Protein AF-A0A958C4X8-F1 (afdb_monomer)

Solvent-accessible surface area (backbone atoms only — not comparable to full-atom values): 5116 Å² total; per-residue (Å²): 113,49,64,47,69,22,45,77,38,84,44,79,39,78,64,87,74,93,52,71,44,77,43,81,42,66,52,66,63,56,77,49,76,84,64,55,69,34,78,96,50,68,84,56,57,78,95,71,63,53,76,88,44,23,60,75,87,84,55,68,80,60,51,59,64,54,61,47,27,57,32,68,80,52,46,56,66,72,77,112

pLDDT: mean 84.6, std 13.02, range [43.41, 97.0]

Foldseek 3Di:
DDKAQFDWDWDWDDPVPPDIDIDTFGDDIDDDDDWAFDPVCPPPDPVPDDPVRTDDDDDPVVVVVRVCSRPPVNNVVVVD

Structure (mmCIF, N/CA/C/O backbone):
data_AF-A0A958C4X8-F1
#
_entry.id   AF-A0A958C4X8-F1
#
loop_
_atom_site.group_PDB
_atom_site.id
_atom_site.type_symbol
_atom_site.label_atom_id
_atom_site.label_alt_id
_atom_site.label_comp_id
_atom_site.label_asym_id
_atom_site.label_entity_id
_atom_site.label_seq_id
_atom_site.pdbx_PDB_ins_code
_atom_site.Cartn_x
_atom_site.Cartn_y
_atom_site.Cartn_z
_atom_site.occupancy
_atom_site.B_iso_or_equiv
_atom_site.auth_seq_id
_atom_site.auth_comp_id
_atom_site.auth_asym_id
_atom_site.auth_atom_id
_atom_site.pdbx_PDB_model_num
ATOM 1 N N . GLN A 1 1 ? -9.510 -0.747 3.682 1.00 81.56 1 GLN A N 1
ATOM 2 C CA . GLN A 1 1 ? -8.133 -0.614 3.176 1.00 81.56 1 GLN A CA 1
ATOM 3 C C . GLN A 1 1 ? -8.164 0.439 2.083 1.00 81.56 1 GLN A C 1
ATOM 5 O O . GLN A 1 1 ? -9.214 0.615 1.470 1.00 81.56 1 GLN A O 1
ATOM 10 N N . SER A 1 2 ? -7.078 1.166 1.887 1.00 86.12 2 SER A N 1
ATOM 11 C CA . SER A 1 2 ? -6.899 2.121 0.792 1.00 86.12 2 SER A CA 1
ATOM 12 C C . SER A 1 2 ? -5.448 2.072 0.328 1.00 86.12 2 SER A C 1
ATOM 14 O O . SER A 1 2 ? -4.584 1.621 1.073 1.00 86.12 2 SER A O 1
ATOM 16 N N . SER A 1 3 ? -5.162 2.526 -0.887 1.00 86.19 3 SER A N 1
ATOM 17 C CA . SER A 1 3 ? -3.803 2.542 -1.429 1.00 86.19 3 SER A CA 1
ATOM 18 C C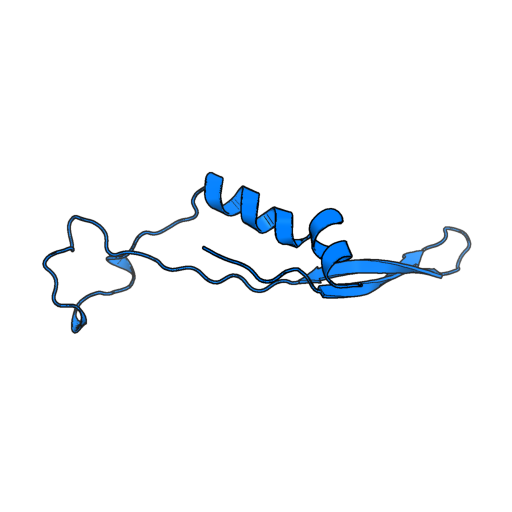 . SER A 1 3 ? -3.523 3.826 -2.198 1.00 86.19 3 SER A C 1
ATOM 20 O O . SER A 1 3 ? -4.439 4.521 -2.646 1.00 86.19 3 SER A O 1
ATOM 22 N N . THR A 1 4 ? -2.243 4.164 -2.329 1.00 85.75 4 THR A N 1
ATOM 23 C CA . THR A 1 4 ? -1.801 5.150 -3.317 1.00 85.75 4 THR A CA 1
ATOM 24 C C . THR A 1 4 ? -1.884 4.552 -4.721 1.00 85.75 4 THR A C 1
ATOM 26 O O . THR A 1 4 ? -1.854 3.336 -4.893 1.00 85.75 4 THR A O 1
ATOM 29 N N . VAL A 1 5 ? -1.928 5.404 -5.744 1.00 83.94 5 VAL A N 1
ATOM 30 C CA . VAL A 1 5 ? -1.655 4.960 -7.120 1.00 83.94 5 VAL A CA 1
ATOM 31 C C . VAL A 1 5 ? -0.168 4.614 -7.228 1.00 83.94 5 VAL A C 1
ATOM 33 O O . VAL A 1 5 ? 0.657 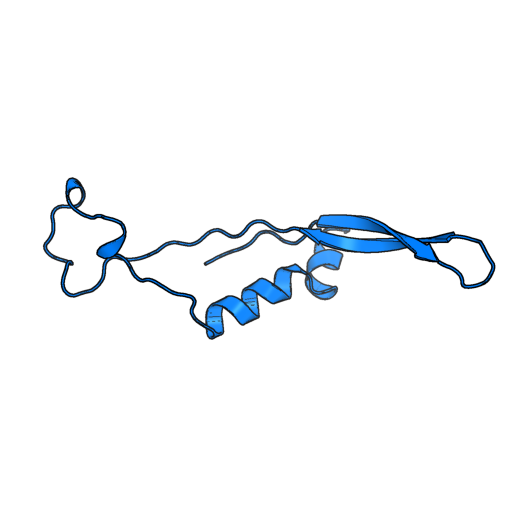5.338 -6.660 1.00 83.94 5 VAL A O 1
ATOM 36 N N . ALA A 1 6 ? 0.167 3.527 -7.926 1.00 87.62 6 ALA A N 1
ATOM 37 C CA . ALA A 1 6 ? 1.553 3.126 -8.136 1.00 87.62 6 ALA A CA 1
ATOM 38 C C . ALA A 1 6 ? 2.336 4.190 -8.919 1.00 87.62 6 ALA A C 1
ATOM 40 O O . ALA A 1 6 ? 1.804 4.846 -9.822 1.00 87.62 6 ALA A O 1
ATOM 41 N N . GLU A 1 7 ? 3.608 4.373 -8.575 1.00 87.12 7 GLU A N 1
ATOM 42 C CA . GLU A 1 7 ? 4.490 5.247 -9.351 1.00 87.12 7 GLU A CA 1
ATOM 43 C C . GLU A 1 7 ? 4.938 4.563 -10.642 1.00 87.12 7 GLU A C 1
ATOM 45 O O . GLU A 1 7 ? 5.050 3.345 -10.698 1.00 87.12 7 GLU A O 1
ATOM 50 N N . MET A 1 8 ? 5.189 5.345 -11.691 1.00 90.31 8 MET A N 1
ATOM 51 C CA . MET A 1 8 ? 5.673 4.824 -12.971 1.00 90.31 8 MET A CA 1
ATOM 52 C C . MET A 1 8 ? 7.191 4.976 -13.039 1.00 90.31 8 MET A C 1
ATOM 54 O O . MET A 1 8 ? 7.688 6.105 -12.980 1.00 90.31 8 MET A O 1
ATOM 58 N N . VAL A 1 9 ? 7.900 3.864 -13.211 1.00 92.56 9 VAL A N 1
ATOM 59 C CA . VAL A 1 9 ? 9.367 3.791 -13.254 1.00 92.56 9 VAL A CA 1
ATOM 60 C C . VAL A 1 9 ? 9.844 3.397 -14.647 1.00 92.56 9 VAL A C 1
ATOM 62 O O . VAL A 1 9 ? 9.141 2.677 -15.357 1.00 92.56 9 VAL A O 1
ATOM 65 N N . ASP A 1 10 ? 11.024 3.871 -15.033 1.00 96.19 10 ASP A N 1
ATOM 66 C CA . ASP A 1 10 ? 11.690 3.423 -16.255 1.00 96.19 10 ASP A CA 1
ATOM 67 C C . ASP A 1 10 ? 12.330 2.053 -16.000 1.00 96.19 10 ASP A C 1
ATOM 69 O O . ASP A 1 10 ? 12.975 1.841 -14.970 1.00 96.19 10 ASP A O 1
ATOM 73 N N . ALA A 1 11 ? 12.114 1.116 -16.918 1.00 96.00 11 ALA A N 1
ATOM 74 C CA . ALA A 1 11 ? 12.689 -0.217 -16.878 1.00 96.00 11 ALA A CA 1
ATOM 75 C C . ALA A 1 11 ? 13.267 -0.583 -18.243 1.00 96.00 11 ALA A C 1
ATOM 77 O O . ALA A 1 11 ? 12.644 -0.348 -19.278 1.00 96.00 11 ALA A O 1
ATOM 78 N N . ASP A 1 12 ? 14.450 -1.179 -18.203 1.00 97.00 12 ASP A N 1
ATOM 79 C CA . ASP A 1 12 ? 15.218 -1.591 -19.367 1.00 97.00 12 ASP A CA 1
ATOM 80 C C . ASP A 1 12 ? 14.899 -3.047 -19.724 1.00 97.00 12 ASP A C 1
ATOM 82 O O . ASP A 1 12 ? 14.978 -3.944 -18.879 1.00 97.00 12 ASP A O 1
ATOM 86 N N . PHE A 1 13 ? 14.535 -3.276 -20.983 1.00 95.75 13 PHE A N 1
ATOM 87 C CA . PHE A 1 13 ? 14.212 -4.579 -21.553 1.00 95.75 13 PHE A CA 1
ATOM 88 C C . PHE A 1 13 ? 15.218 -4.932 -22.650 1.00 95.75 13 PHE A C 1
ATOM 90 O O . PHE A 1 13 ? 15.659 -4.065 -23.398 1.00 95.75 13 PHE A O 1
ATOM 97 N N . ASP A 1 14 ? 15.578 -6.210 -22.757 1.00 95.88 14 ASP A N 1
ATOM 98 C CA . ASP A 1 14 ? 16.382 -6.713 -23.877 1.00 95.88 14 ASP A CA 1
ATOM 99 C C . ASP A 1 14 ? 15.578 -6.591 -25.183 1.00 95.88 14 ASP A C 1
ATOM 101 O O . ASP A 1 14 ? 14.427 -7.032 -25.249 1.00 95.88 14 ASP A O 1
ATOM 105 N N . ASP A 1 15 ? 16.181 -5.993 -26.212 1.00 93.75 15 ASP A N 1
ATOM 106 C CA . ASP A 1 15 ? 15.557 -5.798 -27.526 1.00 93.75 15 ASP A CA 1
ATOM 107 C C . ASP A 1 15 ? 15.691 -7.023 -28.456 1.00 93.75 15 ASP A C 1
ATOM 109 O O . ASP A 1 15 ? 15.159 -7.024 -29.568 1.00 93.75 15 ASP A O 1
ATOM 113 N N . GLY A 1 16 ? 16.390 -8.078 -28.019 1.00 92.81 16 GLY A N 1
ATOM 114 C CA . GLY A 1 16 ? 16.644 -9.295 -28.794 1.00 92.81 16 GLY A CA 1
ATOM 115 C C . GLY A 1 16 ? 17.758 -9.157 -29.840 1.00 92.81 16 GLY A C 1
ATOM 116 O O . GLY A 1 16 ? 18.007 -10.091 -30.609 1.00 92.81 16 GLY A O 1
ATOM 117 N N . HIS A 1 17 ? 18.446 -8.014 -29.870 1.00 93.12 17 HIS A N 1
ATOM 118 C CA . HIS A 1 17 ? 19.495 -7.655 -30.823 1.00 93.12 17 HIS A CA 1
ATOM 119 C C . HIS A 1 17 ? 20.799 -7.206 -30.134 1.00 93.12 17 HIS A C 1
ATOM 121 O O . HIS A 1 17 ? 21.614 -6.513 -30.746 1.00 93.12 17 HIS A O 1
ATOM 127 N N . ASN A 1 18 ? 21.036 -7.659 -28.894 1.00 90.50 18 ASN A N 1
ATOM 128 C CA . ASN A 1 18 ? 22.122 -7.217 -28.002 1.00 90.50 18 ASN A CA 1
ATOM 129 C C . ASN A 1 18 ? 22.044 -5.724 -27.621 1.00 90.50 18 ASN A C 1
ATOM 131 O O . ASN A 1 18 ? 23.064 -5.126 -27.264 1.00 90.50 18 ASN A O 1
ATOM 135 N N . GLY A 1 19 ? 20.863 -5.119 -27.713 1.00 93.19 19 GLY A N 1
ATOM 136 C CA . GLY A 1 19 ? 20.579 -3.767 -27.260 1.00 93.19 19 GLY A CA 1
ATOM 137 C C . GLY A 1 19 ? 19.642 -3.750 -26.055 1.00 93.19 19 GLY A C 1
ATOM 138 O O . GLY A 1 19 ? 19.441 -4.743 -25.354 1.00 93.19 19 GLY A O 1
ATOM 139 N N . THR A 1 20 ? 19.110 -2.571 -25.758 1.00 96.12 20 THR A N 1
ATOM 140 C CA . THR A 1 20 ? 18.192 -2.348 -24.641 1.00 96.12 20 THR A CA 1
ATOM 141 C C . THR A 1 20 ? 17.156 -1.316 -25.057 1.00 96.12 20 THR A C 1
ATOM 143 O O . THR A 1 20 ? 17.519 -0.290 -25.635 1.00 96.12 20 THR A O 1
ATOM 146 N N . ASP A 1 21 ? 15.889 -1.585 -24.751 1.00 96.38 21 ASP A N 1
ATOM 147 C CA . ASP A 1 21 ? 14.774 -0.658 -24.925 1.00 96.38 21 ASP A CA 1
ATOM 148 C C . ASP A 1 21 ? 14.180 -0.283 -23.560 1.00 96.38 21 ASP A C 1
ATOM 150 O O . ASP A 1 21 ? 13.936 -1.146 -22.713 1.00 96.38 21 ASP A O 1
ATOM 154 N N . THR A 1 22 ? 13.962 1.010 -23.327 1.00 96.19 22 THR A N 1
ATOM 155 C CA . THR A 1 22 ? 13.476 1.526 -22.043 1.00 96.19 22 THR A CA 1
ATOM 156 C C . THR A 1 22 ? 11.973 1.779 -22.121 1.00 96.19 22 THR A C 1
ATOM 158 O O . THR A 1 22 ? 11.480 2.539 -22.959 1.00 96.19 22 THR A O 1
ATOM 161 N N . HIS A 1 23 ? 11.220 1.202 -21.188 1.00 94.56 23 HIS A N 1
ATOM 162 C CA . HIS A 1 23 ? 9.775 1.382 -21.090 1.00 94.56 23 HIS A CA 1
ATOM 163 C C . HIS A 1 23 ? 9.342 1.815 -19.694 1.00 94.56 23 HIS A C 1
ATOM 165 O O . HIS A 1 23 ? 9.886 1.375 -18.682 1.00 94.56 23 HIS A O 1
ATOM 171 N N . ARG A 1 24 ? 8.283 2.632 -19.633 1.00 92.75 24 ARG A N 1
ATOM 172 C CA . ARG A 1 24 ? 7.640 2.984 -18.364 1.00 92.75 24 ARG A CA 1
ATOM 173 C C . ARG A 1 24 ? 6.726 1.865 -17.896 1.00 92.75 24 ARG A C 1
ATOM 175 O O . ARG A 1 24 ? 5.723 1.572 -18.546 1.00 92.75 24 ARG A O 1
ATOM 182 N N . ILE A 1 25 ? 7.014 1.316 -16.724 1.00 90.62 25 ILE A N 1
ATOM 183 C CA . ILE A 1 25 ? 6.194 0.293 -16.072 1.00 90.62 25 ILE A CA 1
ATOM 184 C C . ILE A 1 25 ? 5.666 0.785 -14.726 1.00 90.62 25 ILE A C 1
ATOM 186 O O . ILE A 1 25 ? 6.179 1.741 -14.146 1.00 90.62 25 ILE A O 1
ATOM 190 N N . SER A 1 26 ? 4.619 0.132 -14.224 1.00 91.38 26 SER A N 1
ATOM 191 C CA . SER A 1 26 ? 4.126 0.399 -12.870 1.00 91.38 26 SER A CA 1
ATOM 192 C C . SER A 1 26 ? 5.101 -0.173 -11.841 1.00 91.38 26 SER A C 1
ATOM 194 O O . SER A 1 26 ? 5.442 -1.352 -11.898 1.00 91.38 26 SER A O 1
ATOM 196 N N . GLY A 1 27 ? 5.542 0.670 -10.916 1.00 89.69 27 GLY A N 1
ATOM 197 C CA . GLY A 1 27 ? 6.362 0.323 -9.763 1.00 89.69 27 GLY A CA 1
ATOM 198 C C . GLY A 1 27 ? 5.514 0.027 -8.525 1.00 89.69 27 GLY A C 1
ATOM 199 O O . GLY A 1 27 ? 4.429 -0.548 -8.605 1.00 89.69 27 GLY A O 1
ATOM 200 N N . SER A 1 28 ? 6.019 0.420 -7.357 1.00 91.25 28 SER A N 1
ATOM 201 C CA . SER A 1 28 ? 5.371 0.151 -6.069 1.00 91.25 28 SER A CA 1
ATOM 202 C C . SER A 1 28 ? 4.256 1.148 -5.733 1.00 91.25 28 SER A C 1
ATOM 204 O O . SER A 1 28 ? 4.229 2.282 -6.215 1.00 91.25 28 SER A O 1
ATOM 206 N N . TYR A 1 29 ? 3.368 0.732 -4.830 1.00 89.12 29 TYR A N 1
ATOM 207 C CA . TYR A 1 29 ? 2.387 1.576 -4.147 1.00 89.12 29 TYR A CA 1
ATOM 208 C C . TYR A 1 29 ? 2.455 1.343 -2.631 1.00 89.12 29 TYR A C 1
ATOM 210 O O . TYR A 1 29 ? 3.067 0.382 -2.163 1.00 89.12 29 TYR A O 1
ATOM 218 N N . VAL A 1 30 ? 1.814 2.221 -1.860 1.00 89.25 30 VAL A N 1
ATOM 219 C CA . VAL A 1 30 ? 1.673 2.085 -0.404 1.00 89.25 30 VAL A CA 1
ATOM 220 C C . VAL A 1 30 ? 0.214 1.794 -0.063 1.00 89.25 30 VAL A C 1
ATOM 222 O O . VAL A 1 30 ? -0.684 2.484 -0.545 1.00 89.25 30 VAL A O 1
ATOM 225 N N . GLU A 1 31 ? -0.024 0.786 0.779 1.00 88.31 31 GLU A N 1
ATOM 226 C CA . GLU A 1 31 ? -1.349 0.421 1.295 1.00 88.31 31 GLU A CA 1
ATOM 227 C C . GLU A 1 31 ? -1.521 0.865 2.757 1.00 88.31 31 GLU A C 1
ATOM 229 O O . GLU A 1 31 ? -0.626 0.714 3.589 1.00 88.31 31 GLU A O 1
ATOM 234 N N . PHE A 1 32 ? -2.714 1.360 3.083 1.00 87.88 32 PHE A N 1
ATOM 235 C CA . PHE A 1 32 ? -3.173 1.679 4.426 1.00 87.88 32 PHE A CA 1
ATOM 236 C C . PHE A 1 32 ? -4.326 0.746 4.822 1.00 87.88 32 PHE A C 1
ATOM 238 O O . PHE A 1 32 ? -5.355 0.649 4.142 1.00 87.88 32 PHE A O 1
AT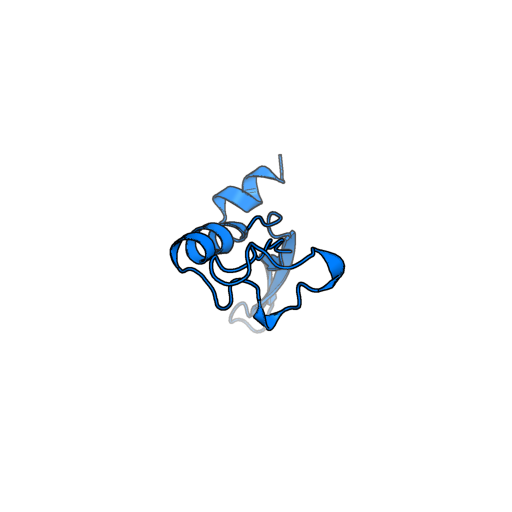OM 245 N N . ALA A 1 33 ? -4.188 0.083 5.970 1.00 90.25 33 ALA A N 1
ATOM 246 C CA . ALA A 1 33 ? -5.166 -0.879 6.463 1.00 90.25 33 ALA A CA 1
ATOM 247 C C . ALA A 1 33 ? -5.538 -0.610 7.924 1.00 90.25 33 ALA A C 1
ATOM 249 O O . ALA A 1 33 ? -4.679 -0.554 8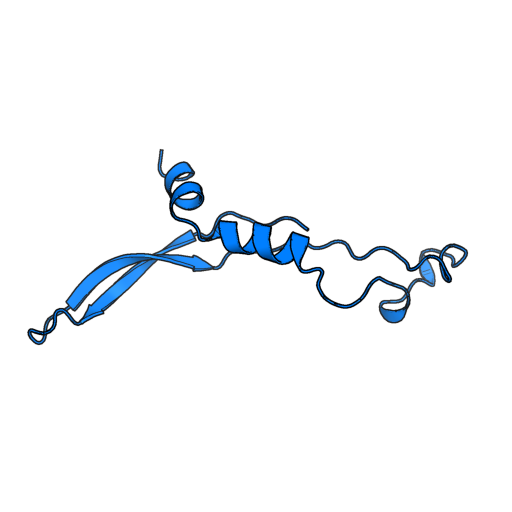.800 1.00 90.25 33 ALA A O 1
ATOM 250 N N . GLU A 1 34 ? -6.839 -0.527 8.200 1.00 90.56 34 GLU A N 1
ATOM 251 C CA . GLU A 1 34 ? -7.371 -0.530 9.561 1.00 90.56 34 GLU A CA 1
ATOM 252 C C . GLU A 1 34 ? -7.868 -1.937 9.918 1.00 90.56 34 GLU A C 1
ATOM 254 O O . GLU A 1 34 ? -8.657 -2.540 9.183 1.00 90.56 34 GLU A O 1
ATOM 259 N N . ARG A 1 35 ? -7.420 -2.462 11.065 1.00 91.69 35 ARG A N 1
ATOM 260 C CA . ARG A 1 35 ? -7.859 -3.754 11.611 1.00 91.69 35 ARG A CA 1
ATOM 261 C C . ARG A 1 35 ? -8.725 -3.523 12.847 1.00 91.69 35 ARG A C 1
ATOM 263 O O . ARG A 1 35 ? -8.228 -3.140 13.910 1.00 91.69 35 ARG A O 1
ATOM 270 N N . ARG A 1 36 ? -10.031 -3.750 12.695 1.00 92.12 36 ARG A N 1
ATOM 271 C CA . ARG A 1 36 ? -11.024 -3.583 13.768 1.00 92.12 36 ARG A CA 1
ATOM 272 C C . ARG A 1 36 ? -10.901 -4.671 14.829 1.00 92.12 36 ARG A C 1
ATOM 274 O O . ARG A 1 36 ? -10.471 -5.780 14.521 1.00 92.12 36 ARG A O 1
ATOM 281 N N . VAL A 1 37 ? -11.302 -4.339 16.054 1.00 94.62 37 VAL A N 1
ATOM 282 C CA . VAL A 1 37 ? -11.414 -5.288 17.171 1.00 94.62 37 VAL A CA 1
ATOM 283 C C . VAL A 1 37 ? -12.476 -6.336 16.841 1.00 94.62 37 VAL A C 1
ATOM 285 O O . VAL A 1 37 ? -13.516 -6.010 16.266 1.00 94.62 37 VAL A O 1
ATOM 288 N N . LEU A 1 38 ? -12.198 -7.598 17.157 1.00 94.19 38 LEU A N 1
ATOM 289 C CA . LEU A 1 38 ? -13.142 -8.690 16.966 1.00 94.19 38 LEU A CA 1
ATOM 290 C C . LEU A 1 38 ? -14.321 -8.542 17.945 1.00 94.19 38 LEU A C 1
ATOM 292 O O . LEU A 1 38 ? -14.110 -8.109 19.080 1.00 94.19 38 LEU A O 1
ATOM 296 N N . PRO A 1 39 ? -15.553 -8.923 17.557 1.00 95.00 39 PRO A N 1
ATOM 297 C CA . PRO A 1 39 ? -16.744 -8.702 18.381 1.00 95.00 39 PRO A CA 1
ATOM 298 C C . PRO A 1 39 ? -16.638 -9.250 19.809 1.00 95.00 39 PRO A C 1
ATOM 300 O O . PRO A 1 39 ? -17.087 -8.600 20.748 1.00 95.00 39 PRO A O 1
ATOM 303 N N . GLN A 1 40 ? -15.989 -10.403 19.991 1.00 95.94 40 GLN A N 1
ATOM 304 C CA . GLN A 1 40 ? -15.793 -11.025 21.304 1.00 95.94 40 GLN A CA 1
ATOM 305 C C . GLN A 1 40 ? -14.896 -10.223 22.266 1.00 95.94 40 GLN A C 1
ATOM 307 O O . GLN A 1 40 ? -14.884 -10.511 23.457 1.00 95.94 40 GLN A O 1
ATOM 312 N N . PHE A 1 41 ? -14.166 -9.220 21.771 1.00 95.69 41 PHE A N 1
ATOM 313 C CA . PHE A 1 41 ? -13.292 -8.348 22.561 1.00 95.69 41 PHE A CA 1
ATOM 314 C C . PHE A 1 41 ? -13.799 -6.898 22.624 1.00 95.69 41 PHE A C 1
ATOM 316 O 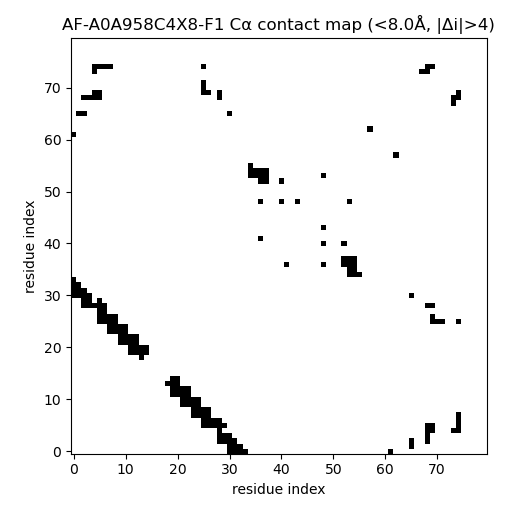O . PHE A 1 41 ? -13.077 -6.015 23.077 1.00 95.69 41 PHE A O 1
ATOM 323 N N . ALA A 1 42 ? -15.031 -6.626 22.177 1.00 93.56 42 ALA A N 1
ATOM 324 C CA . ALA A 1 42 ? -15.573 -5.267 22.078 1.00 93.56 42 ALA A CA 1
ATOM 325 C C . ALA A 1 42 ? -15.704 -4.534 23.428 1.00 93.56 42 ALA A C 1
ATOM 327 O O . ALA A 1 42 ? -15.784 -3.309 23.446 1.00 93.56 42 ALA A O 1
ATOM 328 N N . SER A 1 43 ? -15.737 -5.269 24.543 1.00 95.56 43 SER A N 1
ATOM 329 C CA . SER A 1 43 ? -15.809 -4.714 25.898 1.00 95.56 43 SER A CA 1
ATOM 330 C C . SER A 1 43 ? -14.445 -4.422 26.526 1.00 95.56 43 SER A C 1
ATOM 332 O O . SER A 1 43 ? -14.413 -3.917 27.646 1.00 95.56 43 SER A O 1
ATOM 334 N N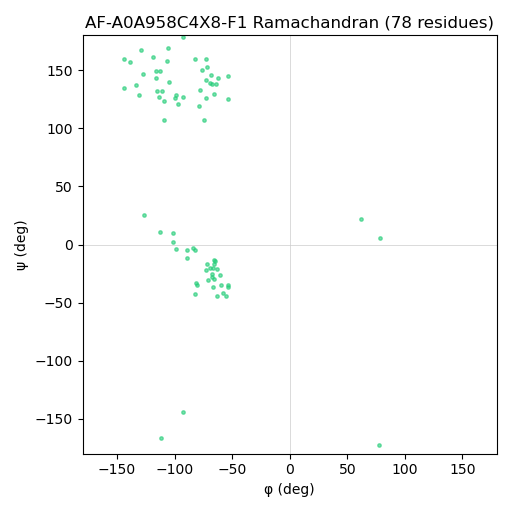 . LEU A 1 44 ? -13.334 -4.776 25.867 1.00 95.56 44 LEU A N 1
ATOM 335 C CA . LEU A 1 44 ? -12.006 -4.467 26.393 1.00 95.56 44 LEU A CA 1
ATOM 336 C C . LEU A 1 44 ? -11.772 -2.948 26.382 1.00 95.56 44 LEU A C 1
ATOM 338 O O . LEU A 1 44 ? -12.099 -2.294 25.385 1.00 95.56 44 LEU A O 1
ATOM 342 N N . PRO A 1 45 ? -11.166 -2.387 27.443 1.00 96.19 45 PRO A N 1
ATOM 343 C CA . PRO A 1 45 ? -10.638 -1.030 27.411 1.00 96.19 45 PRO A CA 1
ATOM 344 C C . PRO A 1 45 ? -9.678 -0.849 26.230 1.00 96.19 45 PRO A C 1
ATOM 346 O O . PRO A 1 45 ? -8.950 -1.774 25.863 1.00 96.19 45 PRO A O 1
ATOM 349 N N . ALA A 1 46 ? -9.665 0.337 25.618 1.00 92.19 46 ALA A N 1
ATOM 350 C CA . ALA A 1 46 ? -8.894 0.585 24.397 1.00 92.19 46 ALA A CA 1
ATOM 351 C C . ALA A 1 46 ? -7.386 0.354 24.602 1.00 92.19 46 ALA A C 1
ATOM 353 O O . ALA A 1 46 ? -6.703 -0.145 23.707 1.00 92.19 46 ALA A O 1
ATOM 354 N N . GLU A 1 47 ? -6.895 0.672 25.796 1.00 96.19 47 GLU A N 1
ATOM 355 C CA . GLU A 1 47 ? -5.533 0.463 26.278 1.00 96.19 47 GLU A CA 1
ATOM 356 C C . GLU A 1 47 ? -5.142 -1.019 26.436 1.00 96.19 47 GLU A C 1
ATOM 358 O O . GLU A 1 47 ? -3.955 -1.338 26.404 1.00 96.19 47 GLU A O 1
ATOM 363 N N . GLU A 1 48 ? -6.113 -1.931 26.539 1.00 96.31 48 GLU A N 1
ATOM 364 C CA . GLU A 1 48 ? -5.894 -3.381 26.664 1.00 96.31 48 GLU A CA 1
ATOM 365 C C . GLU A 1 48 ? -6.051 -4.129 25.324 1.00 96.31 48 GLU A C 1
ATOM 367 O O . GLU A 1 48 ? -5.815 -5.339 25.227 1.00 96.31 48 GLU A O 1
ATOM 372 N N . VAL A 1 49 ? -6.441 -3.430 24.251 1.00 95.56 49 VAL A N 1
ATOM 373 C CA . VAL A 1 49 ? -6.607 -4.028 22.921 1.00 95.56 49 VAL A CA 1
ATOM 374 C C . VAL A 1 49 ? -5.246 -4.312 22.282 1.00 95.56 49 VAL A C 1
ATOM 376 O O . VAL A 1 49 ? -4.580 -3.418 21.759 1.00 95.56 49 VAL A O 1
ATOM 379 N N . GLN A 1 50 ? -4.885 -5.591 22.223 1.00 95.62 50 GLN A N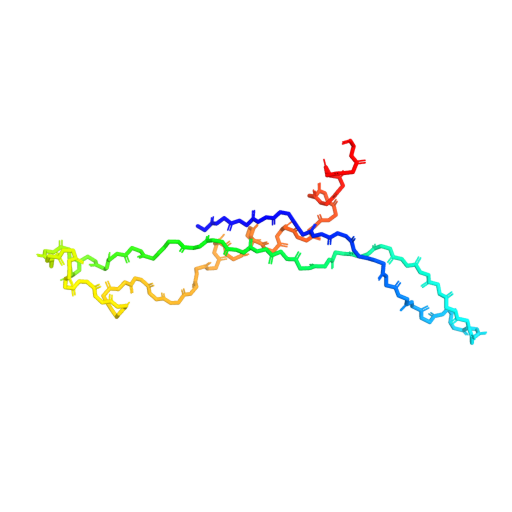 1
ATOM 380 C CA . GLN A 1 50 ? -3.687 -6.086 21.550 1.00 95.62 50 GLN A CA 1
ATOM 381 C C . GLN A 1 50 ? -3.963 -6.491 20.093 1.00 95.62 50 GLN A C 1
ATOM 383 O O . GLN A 1 50 ? -5.084 -6.381 19.582 1.00 95.62 50 GLN A O 1
ATOM 388 N N . ARG A 1 51 ? -2.918 -6.925 19.382 1.00 92.44 51 ARG A N 1
ATOM 389 C CA . ARG A 1 51 ? -2.991 -7.259 17.951 1.00 92.44 51 ARG A CA 1
ATOM 390 C C . ARG A 1 51 ? -3.875 -8.481 17.703 1.00 92.44 51 ARG A C 1
ATOM 392 O O . ARG A 1 51 ? -4.626 -8.497 16.733 1.00 92.44 51 ARG A O 1
ATOM 399 N N . GLU A 1 52 ? -3.827 -9.447 18.608 1.00 93.56 52 GLU A N 1
ATOM 400 C CA . GLU A 1 52 ? -4.556 -10.718 18.569 1.00 93.56 52 GLU A CA 1
ATOM 401 C C . GLU A 1 52 ? -6.066 -10.506 18.763 1.00 93.56 52 GLU A C 1
ATOM 403 O O . GLU A 1 52 ? -6.878 -11.337 18.360 1.00 93.56 52 GLU A O 1
ATOM 408 N N . HIS A 1 53 ? -6.462 -9.361 19.331 1.00 95.62 53 HIS A N 1
ATOM 409 C CA . HIS A 1 53 ? -7.863 -8.975 19.484 1.00 95.62 53 HIS A CA 1
ATOM 410 C C . HIS A 1 53 ? -8.456 -8.349 18.217 1.00 95.62 53 HIS A C 1
ATOM 412 O O . HIS A 1 53 ? -9.642 -8.020 18.196 1.00 95.62 53 HIS A O 1
ATOM 418 N N . ARG A 1 54 ? -7.660 -8.135 17.164 1.00 94.12 54 ARG A N 1
ATOM 419 C CA . ARG A 1 54 ? -8.087 -7.468 15.928 1.00 94.12 54 ARG A CA 1
ATOM 420 C C . ARG A 1 54 ? -8.242 -8.466 14.790 1.00 94.12 54 ARG A C 1
ATOM 422 O O . ARG A 1 54 ? -7.652 -9.539 14.801 1.00 94.12 54 ARG A O 1
ATOM 429 N N . ARG A 1 55 ? -9.038 -8.098 13.781 1.00 91.75 55 ARG A N 1
ATOM 430 C CA . ARG A 1 55 ? -9.235 -8.921 12.583 1.00 91.75 55 ARG A CA 1
ATOM 431 C C . ARG A 1 55 ? -7.886 -9.265 11.954 1.00 91.75 55 ARG A C 1
ATOM 433 O O . ARG A 1 55 ? -7.107 -8.364 11.618 1.00 91.75 55 ARG A O 1
ATOM 440 N N . ASP A 1 56 ? -7.660 -10.559 11.768 1.00 84.44 56 ASP A N 1
ATOM 441 C CA . ASP A 1 56 ? -6.484 -11.077 11.084 1.00 84.44 56 ASP A CA 1
ATOM 442 C C . ASP A 1 56 ? -6.795 -11.592 9.673 1.00 84.44 56 ASP A C 1
ATOM 444 O O . ASP A 1 56 ? -7.957 -11.683 9.270 1.00 84.44 56 ASP A O 1
ATOM 448 N N . GLY A 1 57 ? -5.739 -11.867 8.911 1.00 83.94 57 GLY A N 1
ATOM 449 C CA . GLY A 1 57 ? -5.809 -12.283 7.519 1.00 83.94 57 GLY A CA 1
ATOM 450 C C . GLY A 1 57 ? -6.083 -11.140 6.541 1.00 83.94 57 GLY A C 1
ATOM 451 O O . GLY A 1 57 ? -6.083 -9.953 6.884 1.00 83.94 57 GLY A O 1
ATOM 452 N N . PHE A 1 58 ? -6.302 -11.536 5.291 1.00 79.56 58 PHE A N 1
ATOM 453 C CA . PHE A 1 58 ? -6.656 -10.669 4.174 1.00 79.56 58 PHE A CA 1
ATOM 454 C C . PHE A 1 58 ? -8.055 -11.041 3.690 1.00 79.56 58 PHE A C 1
ATOM 456 O O . PHE A 1 58 ? -8.476 -12.191 3.802 1.00 79.56 58 PHE A O 1
ATOM 463 N N . GLU A 1 59 ? -8.790 -10.065 3.173 1.00 78.06 59 GLU A N 1
ATOM 464 C CA . GLU A 1 59 ? -10.124 -10.291 2.627 1.00 78.06 59 GLU A CA 1
ATOM 465 C C . GLU A 1 59 ? -10.047 -10.135 1.110 1.00 78.06 59 GLU A C 1
ATOM 467 O O . GLU A 1 59 ? -9.564 -9.114 0.621 1.00 78.06 59 GLU A O 1
ATOM 472 N N . VAL A 1 60 ? -10.469 -11.176 0.388 1.00 67.38 60 VAL A N 1
ATOM 473 C CA . VAL A 1 60 ? -10.267 -11.310 -1.063 1.00 67.38 60 VAL A CA 1
ATOM 474 C C . VAL A 1 60 ? -10.873 -10.128 -1.824 1.00 67.38 60 VAL A C 1
ATOM 476 O O . VAL A 1 60 ? -10.216 -9.567 -2.694 1.00 67.38 60 VAL A O 1
ATOM 479 N N . GLY A 1 61 ? -12.069 -9.668 -1.437 1.00 66.44 61 GLY A N 1
ATOM 480 C CA . GLY A 1 61 ? -12.749 -8.561 -2.113 1.00 66.44 61 GLY A CA 1
ATOM 481 C C . GLY A 1 61 ? -12.057 -7.200 -1.968 1.00 66.44 61 GLY A C 1
ATOM 482 O O . GLY A 1 61 ? -12.183 -6.351 -2.852 1.00 66.44 61 GLY A O 1
ATOM 483 N N . ASN A 1 62 ? -11.317 -6.970 -0.880 1.00 67.94 62 ASN A N 1
ATOM 484 C CA . ASN A 1 62 ? -10.484 -5.776 -0.724 1.00 67.94 62 ASN A CA 1
ATOM 485 C C . ASN A 1 62 ? -9.140 -5.903 -1.453 1.00 67.94 62 ASN A C 1
ATOM 487 O O . ASN A 1 62 ? -8.666 -4.907 -1.991 1.00 67.94 62 ASN A O 1
ATOM 491 N N . ALA A 1 63 ? -8.556 -7.104 -1.502 1.00 64.88 63 ALA A N 1
ATOM 492 C CA . ALA A 1 63 ? -7.292 -7.340 -2.196 1.00 64.88 63 ALA A CA 1
ATOM 493 C C . ALA A 1 63 ? -7.417 -7.074 -3.707 1.00 64.88 63 ALA A C 1
ATOM 495 O O . ALA A 1 63 ? -6.583 -6.361 -4.264 1.00 64.88 63 ALA A O 1
ATOM 496 N N . ASP A 1 64 ? -8.500 -7.541 -4.341 1.00 63.03 64 ASP A N 1
ATOM 497 C CA . ASP A 1 64 ? -8.752 -7.352 -5.779 1.00 63.03 64 ASP A CA 1
ATOM 498 C C . ASP A 1 64 ? -8.722 -5.875 -6.196 1.00 63.03 64 ASP A C 1
ATOM 500 O O . ASP A 1 64 ? -8.052 -5.509 -7.159 1.00 63.03 64 ASP A O 1
ATOM 504 N N . LYS A 1 65 ? -9.358 -4.995 -5.414 1.00 64.69 65 LYS A N 1
ATOM 505 C CA . LYS A 1 65 ? -9.408 -3.551 -5.704 1.00 64.69 65 LYS A CA 1
ATOM 506 C C . LYS A 1 65 ? -8.083 -2.831 -5.463 1.00 64.69 65 LYS A C 1
ATOM 508 O O . LYS A 1 65 ? -7.863 -1.751 -6.002 1.00 64.69 65 LYS A O 1
ATOM 513 N N . ILE A 1 66 ? -7.204 -3.398 -4.641 1.00 61.22 66 ILE A N 1
ATOM 514 C CA . ILE A 1 66 ? -5.878 -2.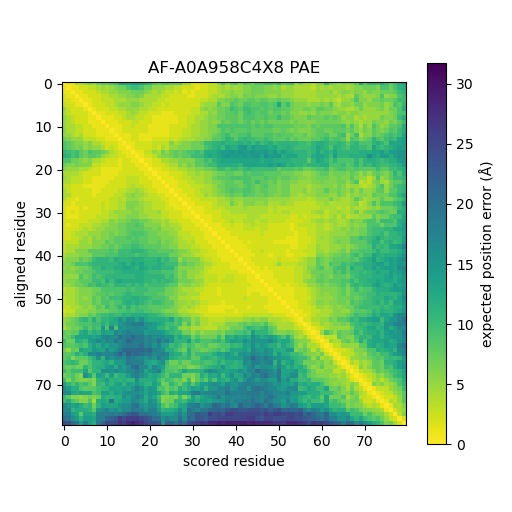834 -4.364 1.00 61.22 66 ILE A CA 1
ATOM 515 C C . ILE A 1 66 ? -4.905 -3.196 -5.485 1.00 61.22 66 ILE A C 1
ATOM 517 O O . ILE A 1 66 ? -4.082 -2.359 -5.859 1.00 61.22 66 ILE A O 1
ATOM 521 N N . PHE A 1 67 ? -5.051 -4.371 -6.106 1.00 62.69 67 PHE A N 1
ATOM 522 C CA . PHE A 1 67 ? -4.292 -4.719 -7.311 1.00 62.69 67 PHE A CA 1
ATOM 523 C C . PHE A 1 67 ? -4.564 -3.763 -8.477 1.00 62.69 67 PHE A C 1
ATOM 525 O O . PHE A 1 67 ? -3.679 -3.536 -9.296 1.00 62.69 67 PHE A O 1
ATOM 532 N N . GLU A 1 68 ? -5.734 -3.120 -8.516 1.00 68.94 68 GLU A N 1
ATOM 533 C CA . GLU A 1 68 ? -6.048 -2.115 -9.537 1.00 68.94 68 GLU A CA 1
ATOM 534 C C . GLU A 1 68 ? -5.159 -0.859 -9.454 1.00 68.94 68 GLU A C 1
ATOM 536 O O . GLU A 1 68 ? -5.100 -0.083 -10.406 1.00 68.94 68 GLU A O 1
ATOM 541 N N . SER A 1 69 ? -4.428 -0.648 -8.354 1.00 63.34 69 SER A N 1
ATOM 542 C CA . SER A 1 69 ? -3.518 0.499 -8.187 1.00 63.34 69 SER A CA 1
ATOM 543 C C . SER A 1 69 ? -2.321 0.497 -9.150 1.00 63.34 69 SER A C 1
ATOM 545 O O . SER A 1 69 ? -1.717 1.552 -9.361 1.00 63.34 69 SER A O 1
ATOM 547 N N . THR A 1 70 ? -2.016 -0.650 -9.770 1.00 69.19 70 THR A N 1
ATOM 548 C CA . THR A 1 70 ? -1.009 -0.812 -10.834 1.00 69.19 70 THR A CA 1
ATOM 549 C C . THR A 1 70 ? -1.626 -0.886 -12.236 1.00 69.19 70 THR A C 1
ATOM 551 O O . THR A 1 70 ? -0.911 -1.069 -13.221 1.00 69.19 70 THR A O 1
ATOM 554 N N . TYR A 1 71 ? -2.951 -0.752 -12.373 1.00 78.62 71 TYR A N 1
ATOM 555 C CA . TYR A 1 71 ? -3.598 -0.814 -13.683 1.00 78.62 71 TYR A CA 1
ATOM 556 C C . TYR A 1 71 ? -3.318 0.452 -14.487 1.00 78.62 71 TYR A C 1
ATOM 5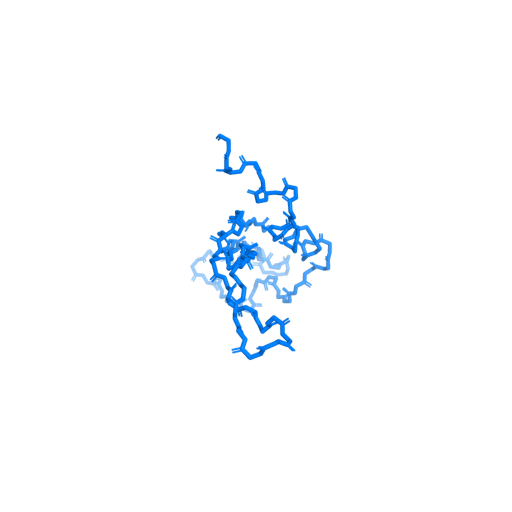58 O O . TYR A 1 71 ? -3.382 1.570 -13.970 1.00 78.62 71 TYR A O 1
ATOM 566 N N . SER A 1 72 ? -3.112 0.283 -15.795 1.00 67.62 72 SER A N 1
ATOM 567 C CA . SER A 1 72 ? -2.800 1.375 -16.725 1.00 67.62 72 SER A CA 1
ATOM 568 C C . SER A 1 72 ? -3.822 2.518 -16.672 1.00 67.62 72 SER A C 1
ATOM 570 O O . SER A 1 72 ? -3.452 3.682 -16.767 1.00 67.62 72 SER A O 1
ATOM 572 N N . HIS A 1 73 ? -5.106 2.217 -16.443 1.00 73.00 73 HIS A N 1
ATOM 573 C CA . HIS A 1 73 ? -6.154 3.234 -16.291 1.00 73.00 73 HIS A CA 1
ATOM 574 C C . HIS A 1 73 ? -5.986 4.113 -15.034 1.00 73.00 73 HIS A C 1
ATOM 576 O O . HIS A 1 73 ? -6.395 5.274 -15.049 1.00 73.00 73 HIS A O 1
ATOM 582 N N . GLN A 1 74 ? -5.401 3.596 -13.948 1.00 67.06 74 GLN A N 1
ATOM 583 C CA . GLN A 1 74 ? -5.135 4.386 -12.740 1.00 67.06 74 GLN A CA 1
ATOM 584 C C . GLN A 1 74 ? -3.846 5.201 -12.881 1.00 67.06 74 GLN A C 1
ATOM 586 O O . GLN A 1 74 ? -3.831 6.385 -12.546 1.00 67.06 74 GLN A O 1
ATOM 591 N N . THR A 1 75 ? -2.783 4.611 -13.434 1.00 63.19 75 THR A N 1
ATOM 592 C CA . THR A 1 75 ? -1.489 5.296 -13.590 1.00 63.19 75 THR A CA 1
ATOM 593 C C . THR A 1 75 ? -1.522 6.400 -14.653 1.00 63.19 75 THR A C 1
ATOM 595 O O . THR A 1 75 ? -0.879 7.434 -14.475 1.00 63.19 75 THR A O 1
ATOM 598 N N . GLN A 1 76 ? -2.348 6.268 -15.698 1.00 71.69 76 GLN A N 1
ATOM 599 C CA . GLN A 1 76 ? -2.540 7.307 -16.723 1.00 71.69 76 GLN A CA 1
ATOM 600 C C . GLN A 1 76 ? -3.239 8.575 -16.201 1.00 71.69 76 GLN A C 1
ATOM 602 O O . GLN A 1 76 ? -3.005 9.657 -16.733 1.00 71.69 76 GLN A O 1
ATOM 607 N N . LYS A 1 77 ? -4.047 8.493 -15.134 1.00 67.00 77 LYS A N 1
ATOM 608 C CA . LYS A 1 77 ? -4.730 9.666 -14.547 1.00 67.00 77 LYS A CA 1
ATOM 609 C C . LYS A 1 77 ? -3.800 10.614 -13.793 1.00 67.00 77 LYS A C 1
ATOM 611 O O . LYS A 1 77 ? -4.190 11.740 -13.511 1.00 67.00 77 LYS A O 1
ATOM 616 N N . ARG A 1 78 ? -2.594 10.160 -13.443 1.00 57.16 78 ARG A N 1
ATOM 617 C CA . ARG A 1 78 ? -1.590 10.949 -12.714 1.00 57.16 78 ARG A CA 1
ATOM 618 C C . ARG A 1 78 ? -0.662 11.751 -13.637 1.00 57.16 78 ARG A C 1
ATOM 620 O O . ARG A 1 78 ? 0.102 12.566 -13.136 1.00 57.16 78 ARG A O 1
ATOM 627 N N . GLY A 1 79 ? -0.694 11.486 -14.947 1.00 50.66 79 GLY A N 1
ATOM 628 C CA . GLY A 1 79 ? 0.184 12.099 -15.953 1.00 50.66 79 GLY A CA 1
ATOM 629 C C . GLY A 1 79 ? -0.445 13.227 -16.780 1.00 50.66 79 GLY A C 1
ATOM 630 O O . GLY A 1 79 ? 0.167 13.620 -17.770 1.00 50.66 79 GLY A O 1
ATOM 631 N N . ALA A 1 80 ? -1.641 13.703 -16.411 1.00 43.41 80 ALA A N 1
ATOM 632 C CA . ALA A 1 80 ? -2.335 14.838 -17.029 1.00 43.41 80 ALA A CA 1
ATOM 633 C C . ALA A 1 80 ? -2.260 16.090 -16.147 1.00 43.41 80 ALA A C 1
ATOM 635 O O . ALA A 1 80 ? -2.314 15.928 -14.905 1.00 43.41 80 ALA A O 1
#

Sequence (80 aa):
QSSTVAEMVDADFDDGHNGTDTHRISGSYVEFAERRVLPQFASLPAEEVQREHRRDGFEVGNADKIFESTYSHQTQKRGA

Mean predicted aligned error: 7.77 Å

Radius of gyration: 19.92 Å; Cα contacts (8 Å, |Δi|>4): 97; chains: 1; bounding box: 39×27×58 Å

Nearest PDB structures (foldseek):
  6w1k-assembly1_A  TM=9.532E-01  e=7.486E-06  Oryza sativa

Secondary structure (DSSP, 8-state):
-EEPPPPEEEEEEE-SSS-EEEEEEE----EE---PBPGGGTTS-GGG--GGGB--S--HHHHHHHHGGGSHHHHGGG--